Protein AF-A0A662J355-F1 (afdb_monomer)

Structure (mmCIF, N/CA/C/O backbone):
data_AF-A0A662J355-F1
#
_entry.id   AF-A0A662J355-F1
#
loop_
_atom_site.group_PDB
_atom_site.id
_atom_site.type_symbol
_atom_site.label_atom_id
_atom_site.label_alt_id
_atom_site.label_comp_id
_atom_site.label_asym_id
_atom_site.label_entity_id
_atom_site.label_seq_id
_atom_site.pdbx_PDB_ins_code
_atom_site.Cartn_x
_atom_site.Cartn_y
_atom_site.Cartn_z
_atom_site.occupancy
_atom_site.B_iso_or_equiv
_atom_site.auth_seq_id
_atom_site.auth_comp_id
_atom_site.auth_asym_id
_atom_site.auth_atom_id
_atom_site.pdbx_PDB_model_num
ATOM 1 N N . MET A 1 1 ? -10.918 10.977 5.458 1.00 89.06 1 MET A N 1
ATOM 2 C CA . MET A 1 1 ? -9.465 10.669 5.564 1.00 89.06 1 MET A CA 1
ATOM 3 C C . MET A 1 1 ? -9.007 10.302 6.984 1.00 89.06 1 MET A C 1
ATOM 5 O O . MET A 1 1 ? -8.486 9.208 7.163 1.00 89.06 1 MET A O 1
ATOM 9 N N . ARG A 1 2 ? -9.201 11.161 8.002 1.00 92.94 2 ARG A N 1
ATOM 10 C CA . ARG A 1 2 ? -8.710 10.954 9.387 1.00 92.94 2 ARG A CA 1
ATOM 11 C C . ARG A 1 2 ? -9.063 9.581 9.986 1.00 92.94 2 ARG A C 1
ATOM 13 O O . ARG A 1 2 ? -8.174 8.872 10.447 1.00 92.94 2 ARG A O 1
ATOM 20 N N . LEU A 1 3 ? -10.331 9.168 9.900 1.00 95.75 3 LEU A N 1
ATOM 21 C CA . LEU A 1 3 ? -10.787 7.864 10.401 1.00 95.75 3 LEU A CA 1
ATOM 22 C C . LEU A 1 3 ? -10.134 6.677 9.671 1.00 95.75 3 LEU A C 1
ATOM 24 O O . LEU A 1 3 ? -9.775 5.684 10.300 1.00 95.75 3 LEU A O 1
ATOM 28 N N . ALA A 1 4 ? -9.935 6.779 8.354 1.00 96.62 4 ALA A N 1
ATOM 29 C CA . ALA A 1 4 ? -9.287 5.728 7.570 1.00 96.62 4 ALA A CA 1
ATOM 30 C C . ALA A 1 4 ? -7.820 5.535 7.991 1.00 96.62 4 ALA A C 1
ATOM 32 O O . ALA A 1 4 ? -7.368 4.402 8.145 1.00 96.62 4 ALA A O 1
ATOM 33 N N . LEU A 1 5 ? -7.098 6.631 8.248 1.00 96.44 5 LEU A N 1
ATOM 34 C CA . LEU A 1 5 ? -5.732 6.583 8.778 1.00 96.44 5 LEU A CA 1
ATOM 35 C C . LEU A 1 5 ? -5.684 5.994 10.193 1.00 96.44 5 LEU A C 1
ATOM 37 O O . LEU A 1 5 ? -4.816 5.168 10.470 1.00 96.44 5 LEU A O 1
ATOM 41 N N . ALA A 1 6 ? -6.637 6.350 11.060 1.00 96.50 6 ALA A N 1
ATOM 42 C CA . ALA A 1 6 ? -6.745 5.767 12.398 1.00 96.50 6 ALA A CA 1
ATOM 43 C C . ALA A 1 6 ? -6.993 4.249 12.338 1.00 96.50 6 ALA A C 1
ATOM 45 O O . ALA A 1 6 ? -6.291 3.482 12.996 1.00 96.50 6 ALA A O 1
ATOM 46 N N . LYS A 1 7 ? -7.915 3.792 11.478 1.00 97.62 7 LYS A N 1
ATOM 47 C CA . LYS A 1 7 ? -8.170 2.359 11.253 1.00 97.62 7 LYS A CA 1
ATOM 48 C C . LYS A 1 7 ? -6.954 1.635 10.664 1.00 97.62 7 LYS A C 1
ATOM 50 O O . LYS A 1 7 ? -6.668 0.510 11.066 1.00 97.62 7 LYS A O 1
ATOM 55 N N . LEU A 1 8 ? -6.211 2.270 9.752 1.00 96.81 8 LEU A N 1
ATOM 56 C CA . LEU A 1 8 ? -4.969 1.708 9.213 1.00 96.81 8 LEU A CA 1
ATOM 57 C C . LEU A 1 8 ? -3.911 1.526 10.311 1.00 96.81 8 LEU A C 1
ATOM 59 O O . LEU A 1 8 ? -3.299 0.461 10.391 1.00 96.81 8 LEU A O 1
ATOM 63 N N . ARG A 1 9 ? -3.721 2.542 11.165 1.00 96.50 9 ARG A N 1
ATOM 64 C CA . ARG A 1 9 ? -2.798 2.490 12.309 1.00 96.50 9 ARG A CA 1
ATOM 65 C C . ARG A 1 9 ? -3.182 1.379 13.284 1.00 96.50 9 ARG A C 1
ATOM 67 O O . ARG A 1 9 ? -2.321 0.598 13.669 1.00 96.50 9 ARG A O 1
ATOM 74 N N . ALA A 1 10 ? -4.463 1.287 13.636 1.00 96.62 10 ALA A N 1
ATOM 75 C CA . ALA A 1 10 ? -4.966 0.257 14.539 1.00 96.62 10 ALA A CA 1
ATOM 76 C C . ALA A 1 10 ? -4.770 -1.161 13.977 1.00 96.62 10 ALA A C 1
ATOM 78 O O . ALA A 1 10 ? -4.444 -2.074 14.728 1.00 96.62 10 ALA A O 1
ATOM 79 N N . ARG A 1 11 ? -4.920 -1.348 12.656 1.00 95.25 11 ARG A N 1
ATOM 80 C CA . ARG A 1 11 ? -4.713 -2.646 11.992 1.00 95.25 11 ARG A CA 1
ATOM 81 C C . ARG A 1 11 ? -3.246 -3.075 11.943 1.00 95.25 11 ARG A C 1
ATOM 83 O O . ARG A 1 11 ? -2.962 -4.265 12.022 1.00 95.25 11 ARG A O 1
ATOM 90 N N . PHE A 1 12 ? -2.323 -2.137 11.746 1.00 93.69 12 PHE A N 1
ATOM 91 C CA . PHE A 1 12 ? -0.890 -2.418 11.622 1.00 93.69 12 PHE A CA 1
ATOM 92 C C . PHE A 1 12 ? -0.112 -1.767 12.766 1.00 93.69 12 PHE A C 1
ATOM 94 O O . PHE A 1 12 ? 0.673 -0.837 12.559 1.00 93.69 12 PHE A O 1
ATOM 101 N N . GLN A 1 13 ? -0.344 -2.279 13.976 1.00 91.62 13 GLN A N 1
ATOM 102 C CA . GLN A 1 13 ? 0.337 -1.831 15.189 1.00 91.62 13 GLN A CA 1
ATOM 103 C C . GLN A 1 13 ? 1.864 -1.985 15.056 1.00 91.62 13 GLN A C 1
ATOM 105 O O . GLN A 1 13 ? 2.361 -2.873 14.361 1.00 91.62 13 GLN A O 1
ATOM 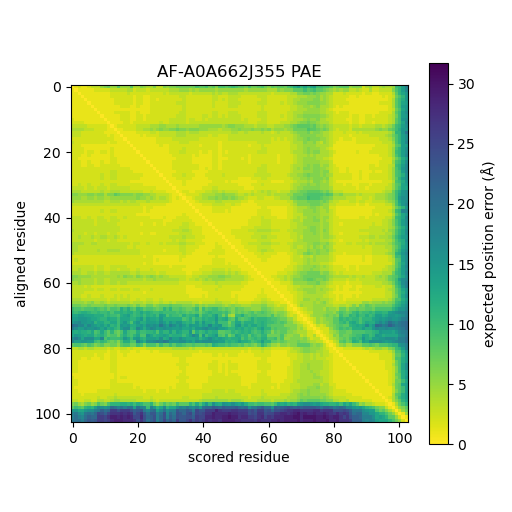110 N N . GLY A 1 14 ? 2.620 -1.070 15.669 1.00 90.12 14 GLY A N 1
ATOM 111 C CA . GLY A 1 14 ? 4.089 -1.053 15.611 1.00 90.12 14 GLY A CA 1
ATOM 112 C C . GLY A 1 14 ? 4.696 -0.465 14.328 1.00 90.12 14 GLY A C 1
ATOM 113 O O . GLY A 1 14 ? 5.918 -0.387 14.200 1.00 90.12 14 GLY A O 1
ATOM 114 N N . LYS A 1 15 ? 3.885 -0.018 13.358 1.00 92.88 15 LYS A N 1
ATOM 115 C CA . LYS A 1 15 ? 4.387 0.730 12.193 1.00 92.88 15 LYS A CA 1
ATOM 116 C C . LYS A 1 15 ? 4.686 2.186 12.541 1.00 92.88 15 LYS A C 1
ATOM 118 O O . LYS A 1 15 ? 3.918 2.841 13.234 1.00 92.88 15 LYS A O 1
ATOM 123 N N . SER A 1 16 ? 5.784 2.704 11.992 1.00 94.19 16 SER A N 1
ATOM 124 C CA . SER A 1 16 ? 6.208 4.088 12.211 1.00 94.19 16 SER A CA 1
ATOM 125 C C . SER A 1 16 ? 5.331 5.109 11.482 1.00 94.19 16 SER A C 1
ATOM 127 O O . SER A 1 16 ? 4.716 4.812 10.452 1.00 94.19 16 SER A O 1
ATOM 129 N N . GLU A 1 17 ? 5.367 6.362 11.945 1.00 95.19 17 GLU A N 1
ATOM 130 C CA . GLU A 1 17 ? 4.715 7.490 11.262 1.00 95.19 17 GLU A CA 1
ATOM 131 C C . GLU A 1 17 ? 5.165 7.640 9.810 1.00 95.19 17 GLU A C 1
ATOM 133 O O . GLU A 1 17 ? 4.358 7.900 8.920 1.00 95.19 17 GLU A O 1
ATOM 138 N N . ALA A 1 18 ? 6.455 7.429 9.537 1.00 95.38 18 ALA A N 1
ATOM 139 C CA . ALA A 1 18 ? 6.988 7.487 8.181 1.00 95.38 18 ALA A CA 1
ATOM 140 C C . ALA A 1 18 ? 6.323 6.448 7.262 1.00 95.38 18 ALA A C 1
ATOM 142 O O . ALA A 1 18 ? 6.064 6.729 6.090 1.00 95.38 18 ALA A O 1
ATOM 143 N N . TRP A 1 19 ? 6.007 5.256 7.781 1.00 95.94 19 TRP A N 1
ATOM 144 C CA . TRP A 1 19 ? 5.278 4.240 7.026 1.00 95.94 19 TRP A CA 1
ATOM 145 C C . TRP A 1 19 ? 3.842 4.688 6.727 1.00 95.94 19 TRP A C 1
ATOM 147 O O . TRP A 1 19 ? 3.421 4.596 5.574 1.00 95.94 19 TRP A O 1
ATOM 157 N N . LEU A 1 20 ? 3.124 5.242 7.711 1.00 96.75 20 LEU A N 1
ATOM 158 C CA . LEU A 1 20 ? 1.763 5.763 7.519 1.00 96.75 20 LEU A CA 1
ATOM 159 C C . LEU A 1 20 ? 1.725 6.924 6.517 1.00 96.75 20 LEU A C 1
ATOM 161 O O . LEU A 1 20 ? 0.929 6.897 5.577 1.00 96.75 20 LEU A O 1
ATOM 165 N N . LYS A 1 21 ? 2.641 7.894 6.647 1.00 96.75 21 LYS A N 1
ATOM 166 C CA . LYS A 1 21 ? 2.799 9.013 5.703 1.00 96.75 21 LYS A CA 1
ATOM 167 C C . LYS A 1 21 ? 3.054 8.511 4.281 1.00 96.75 21 LYS A C 1
ATOM 169 O O . LYS A 1 21 ? 2.431 8.990 3.336 1.00 96.75 21 LYS A O 1
ATOM 174 N N . ARG A 1 22 ? 3.921 7.504 4.114 1.00 97.38 22 ARG A N 1
ATOM 175 C CA . ARG A 1 22 ? 4.165 6.862 2.811 1.00 97.38 22 ARG A CA 1
ATOM 176 C C . ARG A 1 22 ? 2.926 6.181 2.238 1.00 97.38 22 ARG A C 1
ATOM 178 O O . ARG A 1 22 ? 2.763 6.219 1.020 1.00 97.38 22 ARG A O 1
ATOM 185 N N . CYS A 1 23 ? 2.085 5.577 3.080 1.00 97.75 23 CYS A N 1
ATOM 186 C CA . CYS A 1 23 ? 0.836 4.959 2.637 1.00 97.75 23 CYS A CA 1
ATOM 187 C C . CYS A 1 23 ? -0.144 6.012 2.108 1.00 97.75 23 CYS A C 1
ATOM 189 O O . CYS A 1 23 ? -0.674 5.854 1.010 1.00 97.75 23 CYS A O 1
ATOM 191 N N . ALA A 1 24 ? -0.324 7.103 2.861 1.00 97.69 24 ALA A N 1
ATOM 192 C CA . ALA A 1 24 ? -1.191 8.220 2.494 1.00 97.69 24 ALA A CA 1
ATOM 193 C C . ALA A 1 24 ? -0.724 8.928 1.213 1.00 97.69 24 ALA A C 1
ATOM 195 O O . ALA A 1 24 ? -1.525 9.164 0.316 1.00 97.69 24 ALA A O 1
ATOM 196 N N . ARG A 1 25 ? 0.583 9.202 1.083 1.00 97.44 25 ARG A N 1
ATOM 197 C CA . ARG A 1 25 ? 1.159 9.835 -0.119 1.00 97.44 25 ARG A CA 1
ATOM 198 C C . ARG A 1 25 ? 0.948 9.022 -1.397 1.00 97.44 25 ARG A C 1
ATOM 200 O O . ARG A 1 25 ? 0.811 9.617 -2.457 1.00 97.44 25 ARG A O 1
ATOM 207 N N . ARG A 1 26 ? 0.928 7.690 -1.280 1.00 97.31 26 ARG A N 1
ATOM 208 C CA . ARG A 1 26 ? 0.687 6.749 -2.386 1.00 97.31 26 ARG A CA 1
ATOM 209 C C . ARG A 1 26 ? -0.793 6.516 -2.690 1.00 97.31 26 ARG A C 1
ATOM 211 O O . ARG A 1 26 ? -1.104 5.800 -3.628 1.00 97.31 26 ARG A O 1
ATOM 218 N N . LEU A 1 27 ? -1.718 7.056 -1.892 1.00 96.69 27 LEU A N 1
ATOM 219 C CA . LEU A 1 27 ? -3.142 6.722 -1.999 1.00 96.69 27 LEU A CA 1
ATOM 220 C C . LEU A 1 27 ? -3.727 7.045 -3.381 1.00 96.69 27 LEU A C 1
ATOM 222 O O . LEU A 1 27 ? -4.501 6.257 -3.910 1.00 96.69 27 LEU A O 1
ATOM 226 N N . LYS A 1 28 ? -3.327 8.181 -3.960 1.00 95.75 28 LYS A N 1
ATOM 227 C CA . LYS A 1 28 ? -3.742 8.612 -5.304 1.00 95.75 28 LYS A CA 1
ATOM 228 C C . LYS A 1 28 ? -3.142 7.781 -6.440 1.00 95.75 28 LYS A C 1
ATOM 230 O O . LYS A 1 28 ? -3.544 7.946 -7.578 1.00 95.75 28 LYS A O 1
ATOM 235 N N . ASP A 1 29 ? -2.171 6.932 -6.128 1.00 97.75 29 ASP A N 1
ATOM 236 C CA . ASP A 1 29 ? -1.481 6.070 -7.084 1.00 97.75 29 ASP A CA 1
ATOM 237 C C . ASP A 1 29 ? -2.003 4.629 -7.050 1.00 97.75 29 ASP A C 1
ATOM 239 O O . ASP A 1 29 ? -1.405 3.751 -7.673 1.00 97.75 29 ASP A O 1
ATOM 243 N N . VAL A 1 30 ? -3.044 4.371 -6.249 1.00 98.38 30 VAL A N 1
ATOM 244 C CA . VAL A 1 30 ? -3.689 3.064 -6.138 1.00 98.38 30 VAL A CA 1
ATOM 245 C C . VAL A 1 30 ? -4.844 2.991 -7.123 1.00 98.38 30 VAL A C 1
ATOM 247 O O . VAL A 1 30 ? -5.816 3.738 -7.009 1.00 98.38 30 VAL A O 1
ATOM 250 N N . GLU A 1 31 ? -4.775 2.016 -8.016 1.00 97.62 31 GLU A N 1
ATOM 251 C CA . GLU A 1 31 ? -5.831 1.703 -8.970 1.00 97.62 31 GLU A CA 1
ATOM 252 C C . GLU A 1 31 ? -6.297 0.266 -8.748 1.00 97.62 31 GLU A C 1
ATOM 254 O O . GLU A 1 31 ? -5.503 -0.642 -8.483 1.00 97.62 31 GLU A O 1
ATOM 259 N N . ARG A 1 32 ? -7.613 0.052 -8.788 1.00 97.12 32 ARG A N 1
ATOM 260 C 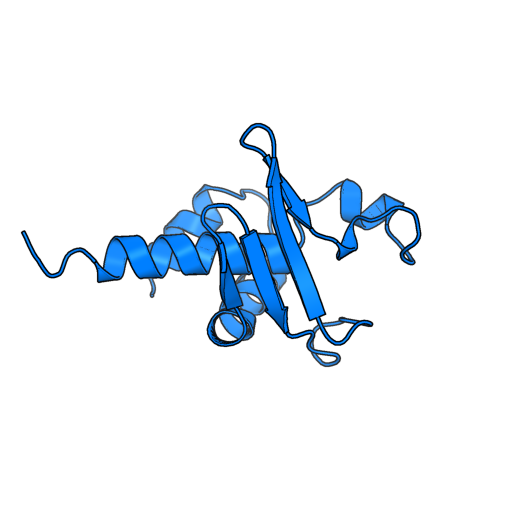CA . ARG A 1 32 ? -8.179 -1.294 -8.705 1.00 97.12 32 ARG A CA 1
ATOM 261 C C . ARG A 1 32 ? -8.065 -1.939 -10.080 1.00 97.12 32 ARG A C 1
ATOM 263 O O . ARG A 1 32 ? -8.526 -1.361 -11.053 1.00 97.12 32 ARG A O 1
ATOM 270 N N . VAL A 1 33 ? -7.477 -3.130 -10.125 1.00 96.31 33 VAL A N 1
ATOM 271 C CA . VAL A 1 33 ? -7.395 -3.947 -11.344 1.00 96.31 33 VAL A CA 1
ATOM 2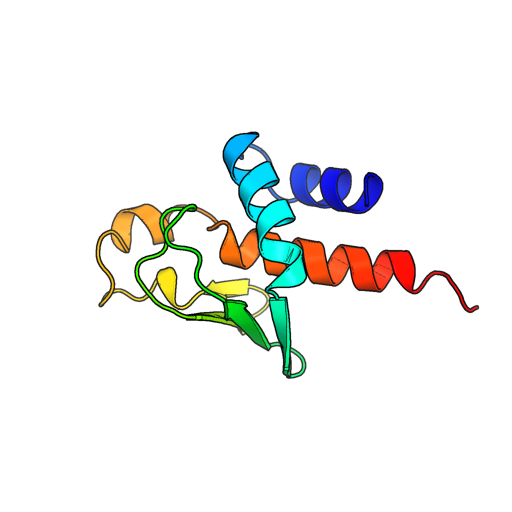72 C C . VAL A 1 33 ? -8.536 -4.956 -11.376 1.00 96.31 33 VAL A C 1
ATOM 274 O O . VAL A 1 33 ? -9.131 -5.171 -12.420 1.00 96.31 33 VAL A O 1
ATOM 277 N N . ASP A 1 34 ? -8.844 -5.558 -10.224 1.00 93.06 34 ASP A N 1
ATOM 278 C CA . ASP A 1 34 ? -9.875 -6.590 -10.090 1.00 93.06 34 ASP A CA 1
ATOM 279 C C . ASP A 1 34 ? -10.411 -6.638 -8.642 1.00 93.06 34 ASP A C 1
ATOM 281 O O . ASP A 1 34 ? -10.063 -5.796 -7.804 1.00 93.06 34 ASP A O 1
ATOM 285 N N . VAL A 1 35 ? -11.255 -7.619 -8.314 1.00 90.94 35 VAL A N 1
ATOM 286 C CA . VAL A 1 35 ? -11.856 -7.809 -6.993 1.00 90.94 35 VAL A CA 1
ATOM 287 C C . VAL A 1 35 ? -10.830 -7.852 -5.869 1.00 90.94 35 VAL A C 1
ATOM 289 O O . VAL A 1 35 ? -10.972 -7.115 -4.889 1.00 90.94 35 VAL A O 1
ATOM 292 N N . ASP A 1 36 ? -9.758 -8.610 -6.082 1.00 95.94 36 ASP A N 1
ATOM 293 C CA . ASP A 1 36 ? -8.707 -8.864 -5.102 1.00 95.94 36 ASP A CA 1
ATOM 294 C C . ASP A 1 36 ? -7.338 -8.328 -5.528 1.00 95.94 36 ASP A C 1
ATOM 296 O O . ASP A 1 36 ? -6.323 -8.698 -4.936 1.00 95.94 36 ASP A O 1
ATOM 300 N N . SER A 1 37 ? -7.285 -7.442 -6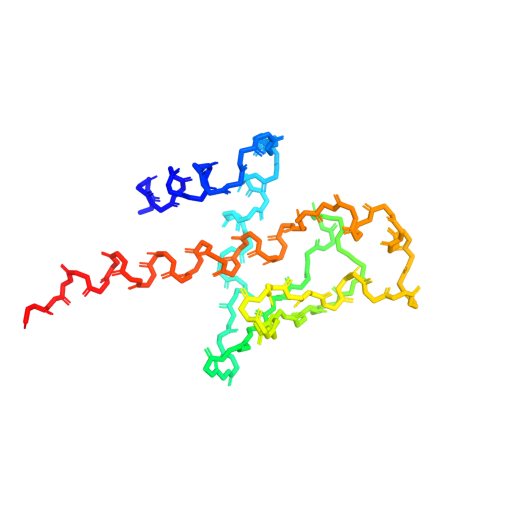.530 1.00 97.06 37 SER A N 1
ATOM 301 C CA . SER A 1 37 ? -6.026 -6.944 -7.096 1.00 97.06 37 SER A CA 1
ATOM 302 C C . SER A 1 37 ? -6.002 -5.430 -7.304 1.00 97.06 37 SER A C 1
ATOM 304 O O . SER A 1 37 ? -6.944 -4.835 -7.828 1.00 97.06 37 SER A O 1
ATOM 306 N N . TRP A 1 38 ? -4.871 -4.814 -6.955 1.00 98.50 38 TRP A N 1
ATOM 307 C CA . TRP A 1 38 ? -4.604 -3.385 -7.127 1.00 98.50 38 TRP A CA 1
ATOM 308 C C . TRP A 1 38 ? -3.194 -3.142 -7.652 1.00 98.50 38 TRP A C 1
ATOM 310 O O . TRP A 1 38 ? -2.229 -3.752 -7.177 1.00 98.50 38 TRP A O 1
ATOM 320 N N . THR A 1 39 ? -3.061 -2.202 -8.577 1.00 98.38 39 THR A N 1
ATOM 321 C CA . THR A 1 39 ? -1.780 -1.622 -8.978 1.00 98.38 39 THR A CA 1
ATOM 322 C C . THR A 1 39 ? -1.467 -0.416 -8.103 1.00 98.38 39 THR A C 1
ATOM 324 O O . THR A 1 39 ? -2.349 0.320 -7.665 1.00 98.38 39 THR A O 1
ATOM 327 N N . VAL A 1 40 ? -0.183 -0.229 -7.810 1.00 98.44 40 VAL A N 1
ATOM 328 C CA . VAL A 1 40 ? 0.338 0.949 -7.115 1.00 98.44 40 VAL A CA 1
ATOM 329 C C . VAL A 1 40 ? 1.484 1.509 -7.942 1.00 98.44 40 VAL A C 1
ATOM 331 O O . VAL A 1 40 ? 2.489 0.813 -8.125 1.00 98.44 40 VAL A O 1
ATOM 334 N N . LYS A 1 41 ? 1.359 2.746 -8.437 1.00 98.19 41 LYS A N 1
ATOM 335 C CA . LYS A 1 41 ? 2.461 3.406 -9.156 1.00 98.19 41 LYS A CA 1
ATOM 336 C C . LYS A 1 41 ? 3.661 3.574 -8.223 1.00 98.19 41 LYS A C 1
ATOM 338 O O . LYS A 1 41 ? 3.527 3.984 -7.068 1.00 98.19 41 LYS A O 1
ATOM 343 N N . GLY A 1 42 ? 4.838 3.231 -8.725 1.00 97.19 42 GLY A N 1
ATOM 344 C CA . GLY A 1 42 ? 6.090 3.396 -8.008 1.00 97.19 42 GLY A CA 1
ATOM 345 C C . GLY A 1 42 ? 6.513 4.857 -7.930 1.00 97.19 42 GLY A C 1
ATOM 346 O O . GLY A 1 42 ? 6.364 5.617 -8.885 1.00 97.19 42 GLY A O 1
ATOM 347 N N . ARG A 1 43 ? 7.059 5.235 -6.775 1.00 97.00 43 ARG A N 1
ATOM 348 C CA . ARG A 1 43 ? 7.566 6.573 -6.465 1.00 97.00 43 ARG A CA 1
ATOM 349 C C . ARG A 1 43 ? 9.029 6.509 -6.012 1.00 97.00 43 ARG A C 1
ATOM 351 O O . ARG A 1 43 ? 9.273 6.156 -4.849 1.00 97.00 43 ARG A O 1
ATOM 358 N N . PRO A 1 44 ? 10.011 6.821 -6.882 1.00 95.38 44 PRO A N 1
ATOM 359 C CA . PRO A 1 44 ? 11.428 6.827 -6.512 1.00 95.38 44 PRO A CA 1
ATOM 360 C C . PRO A 1 44 ? 11.723 7.685 -5.277 1.00 95.38 44 PRO A C 1
ATOM 362 O O . PRO A 1 44 ? 12.457 7.255 -4.388 1.00 95.38 44 PRO A O 1
ATOM 365 N N . GLU A 1 45 ? 11.039 8.825 -5.128 1.00 95.75 45 GLU A N 1
ATOM 366 C CA . GLU A 1 45 ? 11.154 9.731 -3.978 1.00 95.75 45 GLU A CA 1
ATOM 367 C C . GLU A 1 45 ? 10.648 9.123 -2.656 1.00 95.75 45 GLU A C 1
ATOM 369 O O . GLU A 1 45 ? 10.798 9.702 -1.580 1.00 95.75 45 GLU A O 1
ATOM 374 N N . LEU A 1 46 ? 10.017 7.948 -2.721 1.00 94.25 46 LEU A N 1
ATOM 375 C CA . LEU A 1 46 ? 9.554 7.167 -1.581 1.00 94.25 46 LEU A CA 1
ATOM 376 C C . LEU A 1 46 ? 10.268 5.812 -1.440 1.00 94.25 46 LEU A C 1
ATOM 378 O O . LEU A 1 46 ? 9.800 4.978 -0.652 1.00 94.25 46 LEU A O 1
ATOM 382 N N . GLY A 1 47 ? 11.374 5.612 -2.165 1.00 90.56 47 GLY A N 1
ATOM 383 C CA . GLY A 1 47 ? 12.247 4.436 -2.094 1.00 90.56 47 GLY A CA 1
ATOM 384 C C . GLY A 1 47 ? 11.899 3.301 -3.062 1.00 90.56 47 GLY A C 1
ATOM 385 O O . GLY A 1 47 ? 12.371 2.175 -2.872 1.00 90.56 47 GLY A O 1
ATOM 386 N N . ASP A 1 48 ? 11.067 3.564 -4.070 1.00 92.94 48 ASP A N 1
ATOM 387 C CA . ASP A 1 48 ? 10.641 2.554 -5.037 1.00 92.94 48 ASP A CA 1
ATOM 388 C C . ASP A 1 48 ? 11.639 2.435 -6.196 1.00 92.94 48 ASP A C 1
ATOM 390 O O . ASP A 1 48 ? 12.099 3.430 -6.741 1.00 92.94 48 ASP A O 1
ATOM 394 N N . ARG A 1 49 ? 11.960 1.199 -6.596 1.00 91.50 49 ARG A N 1
ATOM 395 C CA . ARG A 1 49 ? 12.878 0.920 -7.721 1.00 91.50 49 ARG A CA 1
ATOM 396 C C . ARG A 1 49 ? 12.167 0.597 -9.029 1.00 91.50 49 ARG A C 1
ATOM 398 O O . ARG A 1 49 ? 12.792 0.606 -10.078 1.00 91.50 49 ARG A O 1
ATOM 405 N N . TYR A 1 50 ? 10.889 0.243 -8.949 1.00 93.12 50 TYR A N 1
ATOM 406 C CA . TYR A 1 50 ? 10.088 -0.195 -10.084 1.00 93.12 50 TYR A CA 1
ATOM 407 C C . TYR A 1 50 ? 8.944 0.786 -10.321 1.00 93.12 50 TYR A C 1
ATOM 409 O O . TYR A 1 50 ? 8.443 1.350 -9.344 1.00 93.12 50 TYR A O 1
ATOM 417 N N . PRO A 1 51 ? 8.509 0.962 -11.581 1.00 96.12 51 PRO A N 1
ATOM 418 C CA . PRO A 1 51 ? 7.472 1.926 -11.946 1.00 96.12 51 PRO A CA 1
ATOM 419 C C . PRO A 1 51 ? 6.079 1.530 -11.451 1.00 96.12 51 PRO A C 1
ATOM 421 O O . PRO A 1 51 ? 5.199 2.382 -11.354 1.00 96.12 51 PRO A O 1
ATOM 424 N N . SER A 1 52 ? 5.860 0.257 -11.118 1.00 96.81 52 SER A N 1
ATOM 425 C CA . SER A 1 52 ? 4.592 -0.232 -10.590 1.00 96.81 52 SER A CA 1
ATOM 426 C C . SER A 1 52 ? 4.777 -1.450 -9.687 1.00 96.81 52 SER A C 1
ATOM 428 O O . SER A 1 52 ? 5.753 -2.205 -9.781 1.00 96.81 52 SER A O 1
ATOM 430 N N . TYR A 1 53 ? 3.808 -1.640 -8.797 1.00 97.25 53 TYR A N 1
ATOM 431 C CA . TYR A 1 53 ? 3.701 -2.796 -7.921 1.00 97.25 53 TYR A CA 1
ATOM 432 C C . TYR A 1 53 ? 2.290 -3.353 -7.976 1.00 97.25 53 TYR A C 1
ATOM 434 O O . TYR A 1 53 ? 1.321 -2.603 -8.029 1.00 97.25 53 TYR A O 1
ATOM 442 N N . LEU A 1 54 ? 2.185 -4.676 -7.913 1.00 97.62 54 LEU A N 1
ATOM 443 C CA . LEU A 1 54 ? 0.913 -5.375 -7.869 1.00 97.62 54 LEU A CA 1
ATOM 444 C C . LEU A 1 54 ? 0.691 -5.891 -6.454 1.00 97.62 54 LEU A C 1
ATOM 446 O O . LEU A 1 54 ? 1.553 -6.578 -5.897 1.00 97.62 54 LEU A O 1
ATOM 450 N N . VAL A 1 55 ? -0.458 -5.558 -5.884 1.00 97.88 55 VAL A N 1
ATOM 451 C CA . VAL A 1 55 ? -0.914 -6.054 -4.591 1.00 97.88 55 VAL A CA 1
ATOM 452 C C . VAL A 1 55 ? -2.134 -6.928 -4.829 1.00 97.88 55 VAL A C 1
ATOM 454 O O . VAL A 1 55 ? -3.109 -6.467 -5.412 1.00 97.88 55 VAL A O 1
ATOM 457 N N . ARG A 1 56 ? -2.081 -8.175 -4.360 1.00 96.88 56 ARG A N 1
ATOM 458 C CA . ARG A 1 56 ? -3.187 -9.135 -4.435 1.00 96.88 56 ARG A CA 1
ATOM 459 C C . ARG A 1 56 ? -3.594 -9.614 -3.052 1.00 96.88 56 ARG A C 1
ATOM 461 O O . ARG A 1 56 ? -2.747 -9.675 -2.157 1.00 96.88 56 ARG A O 1
ATOM 468 N N . VAL A 1 57 ? -4.851 -9.991 -2.879 1.00 96.06 57 VAL A N 1
ATOM 469 C CA . VAL A 1 57 ? -5.297 -10.803 -1.744 1.00 96.06 57 VAL A CA 1
ATOM 470 C C . VAL A 1 57 ? -5.303 -12.261 -2.190 1.00 96.06 57 VAL A C 1
ATOM 472 O O . VAL A 1 57 ? -5.925 -12.605 -3.183 1.00 96.06 57 VAL A O 1
ATOM 475 N N . VAL A 1 58 ? -4.557 -13.106 -1.482 1.00 93.19 58 VAL A N 1
ATOM 476 C CA . VAL A 1 58 ? -4.469 -14.552 -1.733 1.00 93.19 58 VAL A CA 1
ATOM 477 C C . VAL A 1 58 ? -4.602 -15.239 -0.380 1.00 93.19 58 VAL A C 1
ATOM 479 O O . VAL A 1 58 ? -3.837 -14.919 0.535 1.00 93.19 58 VAL A O 1
ATOM 482 N N . ASP A 1 59 ? -5.594 -16.116 -0.230 1.00 92.88 59 ASP A N 1
ATOM 483 C CA . ASP A 1 59 ? -5.931 -16.802 1.030 1.00 92.88 59 ASP A CA 1
ATOM 484 C C . ASP A 1 59 ? -6.163 -15.821 2.195 1.00 92.88 59 ASP A C 1
ATOM 486 O O . ASP A 1 59 ? -5.612 -15.955 3.290 1.00 92.88 59 ASP A O 1
ATOM 490 N N . GLY A 1 60 ? -6.884 -14.726 1.925 1.00 89.62 60 GLY A N 1
ATOM 491 C CA . GLY A 1 60 ? -7.144 -13.661 2.902 1.00 89.62 60 GLY A CA 1
ATOM 492 C C . GLY A 1 60 ? -5.919 -12.813 3.282 1.00 89.62 60 GLY A C 1
ATOM 493 O O . GLY A 1 60 ? -6.028 -11.896 4.102 1.00 89.62 60 GLY A O 1
ATOM 494 N N . LYS A 1 61 ? -4.746 -13.066 2.685 1.00 91.12 61 LYS A N 1
ATOM 495 C CA . LYS A 1 61 ? -3.490 -12.362 2.980 1.00 91.12 61 LYS A CA 1
ATOM 496 C C . LYS A 1 61 ? -3.075 -11.457 1.826 1.00 91.12 61 LYS A C 1
ATOM 498 O O . LYS A 1 61 ? -3.067 -11.851 0.664 1.00 91.12 61 LYS A O 1
ATOM 503 N N . TYR A 1 62 ? -2.648 -10.241 2.157 1.00 93.75 62 TYR A N 1
ATOM 504 C CA . TYR A 1 62 ? -2.098 -9.315 1.169 1.00 93.75 62 TYR A CA 1
ATOM 505 C C . TYR A 1 62 ? -0.690 -9.736 0.747 1.00 93.75 62 TYR A C 1
ATOM 507 O O . TYR A 1 62 ? 0.211 -9.866 1.580 1.00 93.75 62 TYR A O 1
ATOM 515 N N . ARG A 1 63 ? -0.475 -9.863 -0.560 1.00 93.88 63 ARG A N 1
ATOM 516 C CA . ARG A 1 63 ? 0.822 -10.131 -1.182 1.00 93.88 63 ARG A CA 1
ATOM 517 C C . ARG A 1 63 ? 1.164 -8.990 -2.128 1.00 93.88 63 ARG A C 1
ATOM 519 O O . ARG A 1 63 ? 0.354 -8.615 -2.963 1.00 93.88 63 ARG A O 1
ATOM 526 N N . CYS A 1 64 ? 2.366 -8.439 -2.000 1.00 95.19 64 CYS A N 1
ATOM 527 C CA . CYS A 1 64 ? 2.864 -7.390 -2.885 1.00 95.19 64 CYS A CA 1
ATOM 528 C C . CYS A 1 64 ? 4.026 -7.915 -3.723 1.00 95.19 64 CYS A C 1
ATOM 530 O O . CYS A 1 64 ? 4.914 -8.587 -3.193 1.00 95.19 64 CYS A O 1
ATOM 532 N N . SER A 1 65 ? 4.085 -7.542 -5.000 1.00 94.06 65 SER A N 1
ATOM 533 C CA . SER A 1 65 ? 5.189 -7.905 -5.893 1.00 94.06 65 SER A CA 1
ATOM 534 C C . SER A 1 65 ? 6.559 -7.413 -5.397 1.00 94.06 65 SER A C 1
ATOM 536 O O . SER A 1 65 ? 7.580 -8.015 -5.727 1.00 94.06 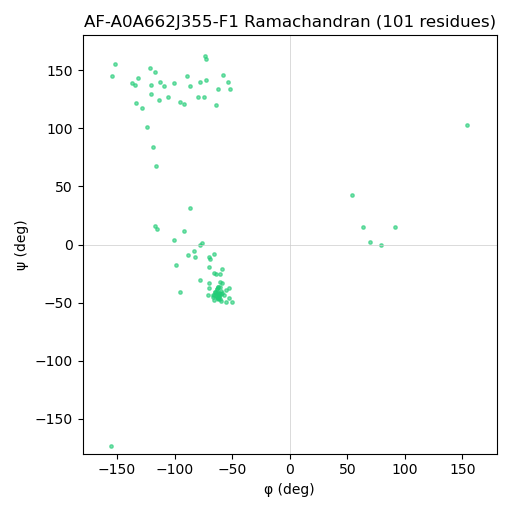65 SER A O 1
ATOM 538 N N . CYS A 1 66 ? 6.622 -6.392 -4.526 1.00 91.00 66 CYS A N 1
ATOM 539 C CA . CYS A 1 66 ? 7.882 -5.945 -3.914 1.00 91.00 66 CYS A CA 1
ATOM 540 C C . CYS A 1 66 ? 8.485 -6.949 -2.907 1.00 91.00 66 CYS A C 1
ATOM 542 O O . CYS A 1 66 ? 9.634 -6.780 -2.483 1.00 91.00 66 CYS A O 1
ATOM 544 N N . HIS A 1 67 ? 7.716 -7.964 -2.497 1.00 88.12 67 HIS A N 1
ATOM 545 C CA . HIS A 1 67 ? 8.163 -9.071 -1.645 1.00 88.12 67 HIS A CA 1
ATOM 546 C C . HIS A 1 67 ? 8.745 -10.250 -2.440 1.00 88.12 67 HIS A C 1
ATOM 548 O O . HIS A 1 67 ? 9.302 -11.167 -1.828 1.00 88.12 67 HIS A O 1
ATOM 554 N N . SER A 1 68 ? 8.620 -10.231 -3.774 1.00 83.88 68 SER A N 1
ATOM 555 C CA . SER A 1 68 ? 9.132 -11.287 -4.651 1.00 83.88 68 SER A CA 1
ATOM 556 C C . SER A 1 68 ? 10.613 -11.569 -4.361 1.00 83.88 68 SER A C 1
ATOM 558 O O . SER A 1 68 ? 11.383 -10.616 -4.215 1.00 83.88 68 SER A O 1
ATOM 560 N N . PRO A 1 69 ? 11.027 -12.846 -4.245 1.00 76.94 69 PRO A N 1
ATOM 561 C CA . PRO A 1 69 ? 12.401 -13.213 -3.906 1.00 76.94 69 PRO A CA 1
ATOM 562 C C . PRO A 1 69 ? 13.432 -12.726 -4.918 1.00 76.94 69 PRO A C 1
ATOM 564 O O . PRO A 1 69 ? 14.553 -12.435 -4.520 1.00 76.94 69 PRO A O 1
ATOM 567 N N . TYR A 1 70 ? 13.022 -12.511 -6.166 1.00 79.94 70 TYR A N 1
ATOM 568 C CA . TYR A 1 70 ? 13.860 -11.962 -7.231 1.00 79.94 70 TYR A CA 1
ATOM 569 C C . TYR A 1 70 ? 14.083 -10.441 -7.119 1.00 79.94 70 TYR A C 1
ATOM 571 O O . TYR A 1 70 ? 14.708 -9.834 -7.984 1.00 79.94 70 TYR A O 1
ATOM 579 N N . ARG A 1 71 ? 13.541 -9.777 -6.084 1.00 77.56 71 ARG A N 1
ATOM 580 C CA . ARG A 1 71 ? 13.706 -8.332 -5.859 1.00 77.56 71 ARG A CA 1
ATOM 581 C C . ARG A 1 71 ? 14.783 -8.064 -4.794 1.00 77.56 71 ARG A C 1
ATOM 583 O O . ARG A 1 71 ? 14.760 -8.701 -3.739 1.00 77.56 71 ARG A O 1
ATOM 590 N N . PRO A 1 72 ? 15.651 -7.048 -4.968 1.00 68.12 72 PRO A N 1
ATOM 591 C CA . PRO A 1 72 ? 16.642 -6.674 -3.952 1.00 68.12 72 PRO A CA 1
ATOM 592 C C . PRO A 1 72 ? 15.995 -6.421 -2.582 1.00 68.12 72 PRO A C 1
ATOM 594 O O . PRO A 1 72 ? 14.938 -5.796 -2.529 1.00 68.12 72 PRO A O 1
ATOM 597 N N . TYR A 1 73 ? 16.606 -6.850 -1.473 1.00 64.88 73 TYR A N 1
ATOM 598 C CA . TYR A 1 73 ? 16.087 -6.698 -0.093 1.00 64.88 73 TYR A CA 1
ATOM 599 C C . TYR A 1 73 ? 14.768 -7.427 0.216 1.00 64.88 73 TYR A C 1
ATOM 601 O O . TYR A 1 73 ? 14.131 -7.148 1.240 1.00 64.88 73 TYR A O 1
ATOM 609 N N . ALA A 1 74 ? 14.334 -8.370 -0.625 1.00 68.25 74 ALA A N 1
ATOM 610 C CA . ALA A 1 74 ? 13.088 -9.095 -0.402 1.00 68.25 74 ALA A CA 1
ATOM 611 C C . ALA A 1 74 ? 13.060 -9.849 0.938 1.00 68.25 74 ALA A C 1
ATOM 613 O O . ALA A 1 74 ? 12.019 -9.868 1.583 1.00 68.25 74 ALA A O 1
ATOM 614 N N . ALA A 1 75 ? 14.194 -10.367 1.425 1.00 63.16 75 ALA A N 1
ATOM 615 C CA . ALA A 1 75 ? 14.278 -11.016 2.738 1.00 63.16 75 ALA A CA 1
ATOM 616 C C . ALA A 1 75 ? 13.887 -10.081 3.903 1.00 63.16 75 ALA A C 1
ATOM 618 O O . ALA A 1 75 ? 13.123 -10.482 4.778 1.00 63.16 75 ALA A O 1
ATOM 619 N N . LYS A 1 76 ? 14.332 -8.815 3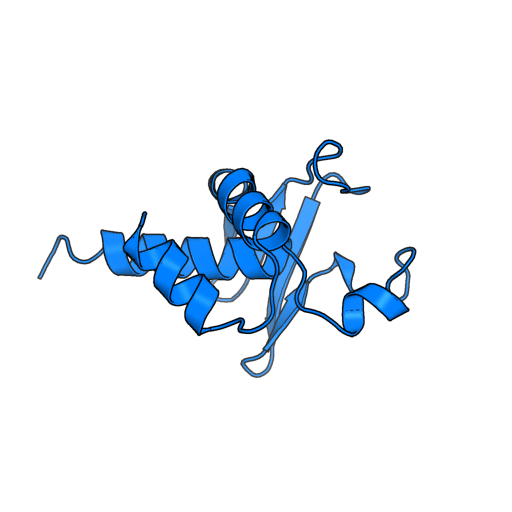.882 1.00 66.19 76 LYS A N 1
ATOM 620 C CA . LYS A 1 76 ? 13.947 -7.796 4.877 1.00 66.19 76 LYS A CA 1
ATOM 621 C C . LYS A 1 76 ? 12.492 -7.365 4.697 1.00 66.19 76 LYS A C 1
ATOM 623 O O . LYS A 1 76 ? 11.755 -7.249 5.671 1.00 66.19 76 LYS A O 1
ATOM 628 N N . ARG A 1 77 ? 12.058 -7.148 3.449 1.00 66.62 77 ARG A N 1
ATOM 629 C CA . ARG A 1 77 ? 10.694 -6.683 3.147 1.00 66.62 77 ARG A CA 1
ATOM 630 C C . ARG A 1 77 ? 9.627 -7.741 3.419 1.00 66.62 77 ARG A C 1
ATOM 632 O O . ARG A 1 77 ? 8.555 -7.380 3.867 1.00 66.62 77 ARG A O 1
ATOM 639 N N . ARG A 1 78 ? 9.915 -9.032 3.240 1.00 68.06 78 ARG A N 1
ATOM 640 C CA . ARG A 1 78 ? 8.975 -10.121 3.564 1.00 68.06 78 ARG A CA 1
ATOM 641 C C . ARG A 1 78 ? 8.635 -10.212 5.051 1.00 68.06 78 ARG A C 1
ATOM 643 O O . ARG A 1 78 ? 7.554 -10.674 5.386 1.00 68.06 78 ARG A O 1
ATOM 650 N N . ARG A 1 79 ? 9.521 -9.738 5.933 1.00 69.12 79 ARG A N 1
ATOM 651 C CA . ARG A 1 79 ? 9.310 -9.739 7.390 1.00 69.12 79 ARG A CA 1
ATOM 652 C C . ARG A 1 79 ? 8.386 -8.614 7.869 1.00 69.12 79 ARG A C 1
ATOM 654 O O . ARG A 1 79 ? 8.171 -8.469 9.065 1.00 69.12 79 ARG A O 1
ATOM 661 N N . SER A 1 80 ? 7.884 -7.760 6.973 1.00 80.81 80 SER A N 1
ATOM 662 C CA . SER A 1 80 ? 7.119 -6.582 7.371 1.00 80.81 80 SER A CA 1
ATOM 663 C C . SER A 1 80 ? 6.146 -6.123 6.290 1.00 80.81 80 SER A C 1
ATOM 665 O O . SER A 1 80 ? 6.454 -6.125 5.109 1.00 80.81 80 SER A O 1
ATOM 667 N N . VAL A 1 81 ? 4.978 -5.617 6.677 1.00 91.00 81 VAL A N 1
ATOM 668 C CA . VAL A 1 81 ? 4.016 -5.074 5.702 1.00 91.00 81 VAL A CA 1
ATOM 669 C C . VAL A 1 81 ? 4.609 -3.840 5.000 1.00 91.00 81 VAL A C 1
ATOM 671 O O . VAL A 1 81 ? 4.955 -2.861 5.666 1.00 91.00 81 VAL A O 1
ATOM 674 N N . CYS A 1 82 ? 4.760 -3.858 3.673 1.00 94.06 82 CYS A N 1
ATOM 675 C CA . CYS A 1 82 ? 5.273 -2.709 2.919 1.00 94.06 82 CYS A CA 1
ATOM 676 C C . CYS A 1 82 ? 4.231 -1.582 2.809 1.00 94.06 82 CYS A C 1
ATOM 678 O O . CYS A 1 82 ? 3.032 -1.810 2.972 1.00 94.06 82 CYS A O 1
ATOM 680 N N . SER A 1 83 ? 4.665 -0.363 2.479 1.00 96.56 83 SER A N 1
ATOM 681 C CA . SER A 1 83 ? 3.730 0.756 2.296 1.00 96.56 83 SER A CA 1
ATOM 682 C C . SER A 1 83 ? 2.795 0.573 1.098 1.00 96.56 83 SER A C 1
ATOM 684 O O . SER A 1 83 ? 1.698 1.098 1.151 1.00 96.56 83 SER A O 1
ATOM 686 N N . HIS A 1 84 ? 3.147 -0.220 0.073 1.00 97.12 84 HIS A N 1
ATOM 687 C CA . HIS A 1 84 ? 2.210 -0.565 -1.016 1.00 97.12 84 HIS A CA 1
ATOM 688 C C . HIS A 1 84 ? 0.957 -1.290 -0.500 1.00 97.12 84 HIS A C 1
ATOM 690 O O . HIS A 1 84 ? -0.160 -0.88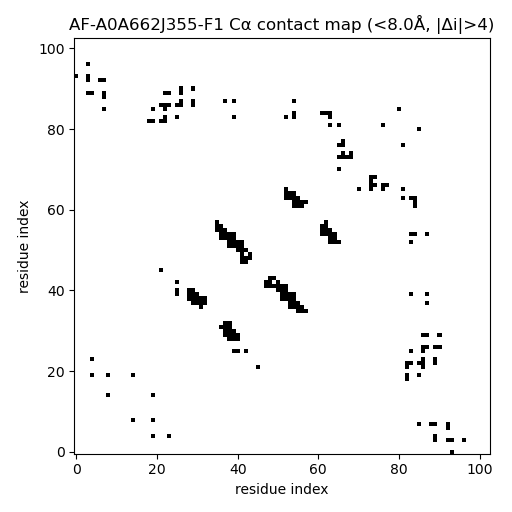4 -0.804 1.00 97.12 84 HIS A O 1
ATOM 696 N N . VAL A 1 85 ? 1.131 -2.317 0.345 1.00 97.44 85 VAL A N 1
ATOM 697 C CA . VAL A 1 85 ? 0.005 -3.007 0.996 1.00 97.44 85 VAL A CA 1
ATOM 698 C C . VAL A 1 85 ? -0.771 -2.036 1.883 1.00 97.44 85 VAL A C 1
ATOM 700 O O . VAL A 1 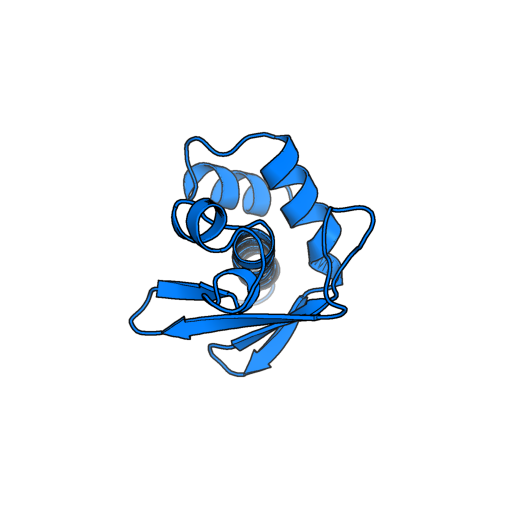85 ? -1.996 -2.009 1.834 1.00 97.44 85 VAL A O 1
ATOM 703 N N . GLY A 1 86 ? -0.069 -1.208 2.662 1.00 97.50 86 GLY A N 1
ATOM 704 C CA . GLY A 1 86 ? -0.709 -0.196 3.502 1.00 97.50 86 GLY A CA 1
ATOM 705 C C . GLY A 1 86 ? -1.560 0.800 2.709 1.00 97.50 86 GLY A C 1
ATOM 706 O O . GLY A 1 86 ? -2.681 1.090 3.118 1.00 97.50 86 GLY A O 1
ATOM 707 N N . SER A 1 87 ? -1.083 1.262 1.551 1.00 98.06 87 SER A N 1
ATOM 708 C CA . SER A 1 87 ? -1.833 2.131 0.636 1.00 98.06 87 SER A CA 1
ATOM 709 C C . SER A 1 87 ? -3.087 1.466 0.092 1.00 98.06 87 SER A C 1
ATOM 711 O O . SER A 1 87 ? -4.130 2.105 0.060 1.00 98.06 87 SER A O 1
ATOM 713 N N . VAL A 1 88 ? -3.022 0.184 -0.274 1.00 98.25 88 VAL A N 1
ATOM 714 C CA . VAL A 1 88 ? -4.196 -0.561 -0.755 1.00 98.25 88 VAL A CA 1
ATOM 715 C C . VAL A 1 88 ? -5.225 -0.756 0.354 1.00 98.25 88 VAL A C 1
ATOM 717 O O . VAL A 1 88 ? -6.416 -0.533 0.144 1.00 98.25 88 VAL A O 1
ATOM 720 N N . VAL A 1 89 ? -4.792 -1.105 1.567 1.00 97.62 89 VAL A N 1
ATOM 721 C CA . VAL A 1 89 ? -5.708 -1.192 2.713 1.00 97.62 89 VAL A CA 1
ATOM 722 C C . VAL A 1 89 ? -6.340 0.172 3.002 1.00 97.62 89 VAL A C 1
ATOM 724 O O . VAL A 1 89 ? -7.547 0.247 3.221 1.00 97.62 89 VAL A O 1
ATOM 727 N N . LEU A 1 90 ? -5.554 1.252 2.961 1.00 97.81 90 LEU A N 1
ATOM 728 C CA . LEU A 1 90 ? -6.057 2.612 3.146 1.00 97.81 90 LEU A CA 1
ATOM 729 C C . LEU A 1 90 ? -7.065 3.001 2.062 1.00 97.81 90 LEU A C 1
ATOM 731 O O . LEU A 1 90 ? -8.112 3.546 2.389 1.00 97.81 90 LEU A O 1
ATOM 735 N N . TYR A 1 91 ? -6.780 2.681 0.800 1.00 97.31 91 TYR A N 1
ATOM 736 C CA . TYR A 1 91 ? -7.681 2.883 -0.333 1.00 97.31 91 TYR A CA 1
ATOM 737 C C . TYR A 1 91 ? -9.026 2.200 -0.106 1.00 97.31 91 TYR A C 1
ATOM 739 O O . TYR A 1 91 ? -10.070 2.844 -0.195 1.00 97.31 91 TYR A O 1
ATOM 747 N N . ARG A 1 92 ? -9.010 0.922 0.292 1.00 96.31 92 ARG A N 1
ATOM 748 C CA . ARG A 1 92 ? -10.231 0.167 0.609 1.00 96.31 92 ARG A CA 1
ATOM 749 C C . ARG A 1 92 ? -11.002 0.789 1.774 1.00 96.31 92 ARG A C 1
ATOM 751 O O . ARG A 1 92 ? -12.223 0.877 1.711 1.00 96.31 92 ARG A O 1
ATOM 758 N N . LEU A 1 93 ? -10.306 1.239 2.822 1.00 96.75 93 LEU A N 1
ATOM 759 C CA . LEU A 1 93 ? -10.926 1.935 3.954 1.00 96.75 93 LEU A CA 1
ATOM 760 C C . LEU A 1 93 ? -11.554 3.264 3.527 1.00 96.75 93 LEU A C 1
ATOM 762 O O . LEU A 1 93 ? -12.675 3.547 3.928 1.00 96.75 93 LEU A O 1
ATOM 766 N N . VAL A 1 94 ? -10.862 4.068 2.714 1.00 95.25 94 VAL A N 1
ATOM 767 C CA . VAL A 1 94 ? -11.389 5.339 2.197 1.00 95.25 94 VAL A CA 1
ATOM 768 C C . VAL A 1 94 ? -12.626 5.097 1.343 1.00 95.25 94 VAL A C 1
ATOM 770 O O . VAL A 1 94 ? -13.624 5.767 1.566 1.00 95.25 94 VAL A O 1
ATOM 773 N N . LYS A 1 95 ? -12.600 4.125 0.424 1.00 92.50 95 LYS A N 1
ATOM 774 C CA . LYS A 1 95 ? -13.761 3.789 -0.414 1.00 92.50 95 LYS A CA 1
ATOM 775 C C . LYS A 1 95 ? -14.937 3.264 0.407 1.00 92.50 95 LYS A C 1
ATOM 777 O O . LYS A 1 95 ? -16.055 3.691 0.178 1.00 92.50 95 LYS A O 1
ATOM 782 N N . ARG A 1 96 ? -14.692 2.411 1.406 1.00 93.00 96 ARG A N 1
ATOM 783 C CA . ARG A 1 96 ? -15.751 1.915 2.301 1.00 93.00 96 ARG A CA 1
ATOM 784 C C . ARG A 1 96 ? -16.359 3.027 3.158 1.00 93.00 96 ARG A C 1
ATOM 786 O O . ARG A 1 96 ? -17.562 3.059 3.332 1.00 93.00 96 ARG A O 1
ATOM 793 N N . LEU A 1 97 ? -15.532 3.910 3.718 1.00 91.69 97 LEU A N 1
ATOM 794 C CA . LEU A 1 97 ? -15.999 4.992 4.593 1.00 91.69 97 LEU A CA 1
ATOM 795 C C . LEU A 1 97 ? -16.603 6.163 3.813 1.00 91.69 97 LEU A C 1
ATOM 797 O O . LEU A 1 97 ? -17.471 6.843 4.335 1.00 91.69 97 LEU A O 1
ATOM 801 N N . GLY A 1 98 ? -16.126 6.410 2.594 1.00 79.75 98 GLY A N 1
ATOM 802 C CA . GLY A 1 98 ? -16.700 7.386 1.667 1.00 79.75 98 GLY A CA 1
ATOM 803 C C . GLY A 1 98 ? -17.903 6.851 0.891 1.00 79.75 98 GLY A C 1
ATOM 804 O O . GLY A 1 98 ? -18.567 7.631 0.237 1.00 79.75 98 GLY A O 1
ATOM 805 N N . GLY A 1 99 ? -18.167 5.543 0.964 1.00 55.03 99 GLY A N 1
ATOM 806 C CA . GLY A 1 99 ? -19.404 4.896 0.523 1.00 55.03 99 GLY A CA 1
ATOM 807 C C . GLY A 1 99 ? -20.457 4.768 1.631 1.00 55.03 99 GLY A C 1
ATOM 808 O O . GLY A 1 99 ? -21.430 4.063 1.437 1.00 55.03 99 GLY A O 1
ATOM 809 N N . PHE A 1 100 ? -20.274 5.430 2.785 1.00 47.25 100 PHE A N 1
ATOM 810 C CA . PHE A 1 100 ? -21.363 5.753 3.729 1.00 47.25 100 PHE A CA 1
ATOM 811 C C . PHE A 1 100 ? -22.053 7.080 3.347 1.00 47.25 100 PHE A C 1
ATOM 813 O O . PHE A 1 100 ? -22.507 7.842 4.195 1.00 47.25 100 PHE A O 1
ATOM 820 N N . SER A 1 101 ? -22.087 7.361 2.051 1.00 42.47 101 SER A N 1
ATOM 821 C CA . SER A 1 101 ? -23.089 8.185 1.388 1.00 42.47 101 SER A CA 1
ATOM 822 C C . SER A 1 101 ? -23.746 7.241 0.397 1.00 42.47 101 SER A C 1
ATOM 824 O O . SER A 1 101 ? -23.214 7.020 -0.690 1.00 42.47 101 SER A O 1
ATOM 826 N N . ASP A 1 102 ? -24.716 6.512 0.939 1.00 3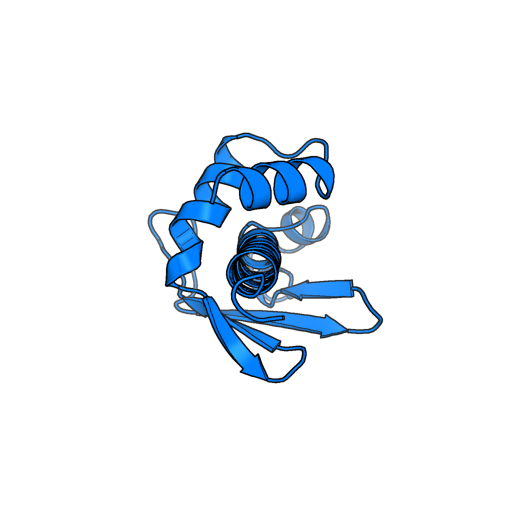5.97 102 ASP A N 1
ATOM 827 C CA . ASP A 1 102 ? -26.006 6.142 0.353 1.00 35.97 102 ASP A CA 1
ATOM 828 C C . ASP A 1 102 ? -26.458 4.836 1.010 1.00 35.97 102 ASP A C 1
ATOM 830 O O . ASP A 1 102 ? -25.899 3.756 0.800 1.00 35.97 102 ASP A O 1
ATOM 834 N N . ALA A 1 103 ? -27.400 5.035 1.934 1.00 33.75 103 ALA A N 1
ATOM 835 C CA . ALA A 1 103 ? -28.289 4.019 2.467 1.00 33.75 103 ALA A CA 1
ATOM 836 C C . ALA A 1 103 ? -29.095 3.356 1.342 1.00 33.75 103 ALA A C 1
ATOM 838 O O . ALA A 1 103 ? -29.332 4.032 0.315 1.00 33.75 103 ALA A O 1
#

pLDDT: mean 89.66, std 13.69, range [33.75, 98.5]

Sequence (103 aa):
MRLALAKLRARFQGKSEAWLKRCARRLKDVERVDVDSWTVKGRPELGDRYPSYLVRVVDGKYRCSCHSPYRPYAAKRRRSVCSHVGSVVLYRLVKRLGGFSDA

Secondary structure (DSSP, 8-state):
-HHHHHHHHHHSTT--HHHHHHHHHTGGGEEEEETTEEEEE--GGGT--SSEEEEEEETTEEEEGGG-TTSTTHHHHHTS--HHHHHHHHHHHHHHHHT-S--

Foldseek 3Di:
DVVLLVVLCVVFPPDDPLLSVLLVVQLVQWDAPDPFKIKTADDVVSVGPDRIKMWGQDPNDIDIPCLPPPHPPNVVPVVGPHSVNSNVSSNVSCCVVVVVPDD

Solvent-accessible surface area (backbone atoms only — not comparable to full-atom values): 5989 Å² total; per-residue (Å²): 109,71,65,34,53,52,52,47,48,70,72,46,69,93,64,53,69,70,47,54,52,50,11,62,73,41,36,89,39,54,42,79,76,53,98,52,31,31,40,33,58,40,43,60,97,76,76,38,92,49,74,60,38,47,36,33,55,56,96,91,37,82,45,49,57,71,41,36,81,93,37,88,66,10,78,66,43,62,78,45,90,52,44,69,58,47,15,51,53,36,44,53,39,44,54,57,64,65,48,75,72,69,132

Nearest PDB structures (foldseek):
  8faz-assembly1_X  TM=6.212E-01  e=4.642E+00  Homo sapiens
  6b2e-assembly1_A  TM=4.252E-01  e=1.760E+00  Homo sapiens
  5fos-assembly1_A  TM=5.420E-01  e=5.567E+00  Pyrococcus furiosus
  5ezv-assembly2_C  TM=4.355E-01  e=2.690E+00  Homo sapiens
  2v9j-assembly1_A  TM=3.284E-01  e=2.690E+00  Rattus norvegicus

Mean predicted aligned error: 4.71 Å

Radius of gyration: 13.43 Å; Cα contacts (8 Å, |Δi|>4): 128; chains: 1; bounding box: 45×28×28 Å